Protein AF-A0A3B8ZGI2-F1 (afdb_monomer_lite)

Radius of gyration: 15.16 Å; chains: 1; bounding box: 31×25×48 Å

Secondary structure (DSSP, 8-state):
-------PPP-------TTSSHHHHHHHHHH--TT----------SSS-HHHHHHHHHS---SS---------

pLDDT: mean 71.06, std 13.77, range [41.41, 91.44]

Structure (mmCIF, N/CA/C/O backbone):
data_AF-A0A3B8ZGI2-F1
#
_entry.id   AF-A0A3B8ZGI2-F1
#
loop_
_atom_site.group_PDB
_atom_site.id
_atom_site.type_symbol
_atom_site.label_atom_id
_atom_site.label_alt_id
_atom_site.label_comp_id
_atom_site.label_asym_id
_atom_site.label_entity_id
_atom_site.label_seq_id
_atom_site.pdbx_PDB_ins_code
_atom_site.Cartn_x
_atom_site.Cartn_y
_atom_site.Cartn_z
_atom_site.occupancy
_atom_site.B_iso_or_equiv
_atom_site.auth_seq_id
_atom_site.auth_comp_id
_atom_site.auth_asym_id
_atom_site.auth_atom_id
_atom_site.pdbx_PDB_model_num
ATOM 1 N N . MET A 1 1 ? -9.172 -6.126 39.376 1.00 41.41 1 MET A N 1
ATOM 2 C CA . MET A 1 1 ? -8.611 -5.094 38.481 1.00 41.41 1 MET A CA 1
ATOM 3 C C . MET A 1 1 ? -8.434 -5.736 37.121 1.00 41.41 1 MET A C 1
ATOM 5 O O . MET A 1 1 ? -7.780 -6.766 37.064 1.00 41.41 1 MET A O 1
ATOM 9 N N . ILE A 1 2 ? -9.092 -5.224 36.082 1.00 48.59 2 ILE A N 1
ATOM 10 C CA . ILE A 1 2 ? -8.973 -5.757 34.720 1.00 48.59 2 ILE A CA 1
ATOM 11 C C . ILE A 1 2 ? -8.095 -4.764 33.971 1.00 48.59 2 ILE A C 1
ATOM 13 O O . ILE A 1 2 ? -8.475 -3.606 33.816 1.00 48.59 2 ILE A O 1
ATOM 17 N N . GLU A 1 3 ? -6.896 -5.194 33.602 1.00 55.88 3 GLU A N 1
ATOM 18 C CA . GLU A 1 3 ? -5.965 -4.403 32.809 1.00 55.88 3 GLU A CA 1
ATOM 19 C C . GLU A 1 3 ? -6.587 -4.224 31.420 1.00 55.88 3 GLU A C 1
ATOM 21 O O . GLU A 1 3 ? -6.772 -5.184 30.668 1.00 55.88 3 GLU A O 1
ATOM 26 N N . ALA A 1 4 ? -7.024 -3.003 31.108 1.00 59.16 4 ALA A N 1
ATOM 27 C CA . ALA A 1 4 ? -7.471 -2.675 29.768 1.00 59.16 4 ALA A CA 1
ATOM 28 C C . ALA A 1 4 ? -6.251 -2.804 28.858 1.00 59.16 4 ALA A C 1
ATOM 30 O O . ALA A 1 4 ? -5.357 -1.965 28.890 1.00 59.16 4 ALA A O 1
ATOM 31 N N . THR A 1 5 ? -6.196 -3.881 28.076 1.00 61.25 5 THR A N 1
ATOM 32 C CA . THR A 1 5 ? -5.243 -4.026 26.975 1.00 61.25 5 THR A CA 1
ATOM 33 C C . THR A 1 5 ? -5.343 -2.749 26.142 1.00 61.25 5 THR A C 1
ATOM 35 O O . THR A 1 5 ? -6.360 -2.534 25.477 1.00 61.25 5 THR A O 1
ATOM 38 N N . GLU A 1 6 ? -4.320 -1.896 26.214 1.00 68.75 6 GLU A N 1
ATOM 39 C CA . GLU A 1 6 ? -4.118 -0.748 25.332 1.00 68.75 6 GLU A CA 1
ATOM 40 C C . GLU A 1 6 ? -4.533 -1.150 23.911 1.00 68.75 6 GLU A C 1
ATOM 42 O O . GLU A 1 6 ? -3.975 -2.089 23.335 1.00 68.75 6 GLU A O 1
ATOM 47 N N . LYS A 1 7 ? -5.575 -0.507 23.366 1.00 80.75 7 LYS A N 1
ATOM 48 C CA . LYS A 1 7 ? -6.07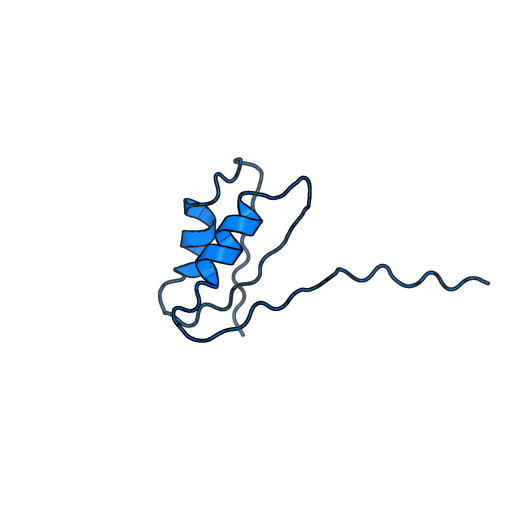6 -0.782 22.012 1.00 80.75 7 LYS A CA 1
ATOM 49 C C . LYS A 1 7 ? -5.006 -0.346 21.008 1.00 80.75 7 LYS A C 1
ATOM 51 O O . LYS A 1 7 ? -5.029 0.776 20.512 1.00 80.75 7 LYS A O 1
ATOM 56 N N . ARG A 1 8 ? -4.054 -1.234 20.717 1.00 84.69 8 ARG A N 1
ATOM 57 C CA . ARG A 1 8 ? -2.988 -0.992 19.740 1.00 84.69 8 ARG A CA 1
ATOM 58 C C . ARG A 1 8 ? -3.592 -0.809 18.349 1.00 84.69 8 ARG A C 1
ATOM 60 O O . ARG A 1 8 ? -4.501 -1.542 17.957 1.00 84.69 8 ARG A O 1
ATOM 67 N N . LEU A 1 9 ? -3.071 0.156 17.594 1.00 85.81 9 LEU A N 1
ATOM 68 C CA . LEU A 1 9 ? -3.441 0.336 16.194 1.00 85.81 9 LEU A CA 1
ATOM 69 C C . LEU A 1 9 ? -2.956 -0.888 15.390 1.00 85.81 9 LEU A C 1
ATOM 71 O O . LEU A 1 9 ? -1.769 -1.209 15.462 1.00 85.81 9 LEU A O 1
ATOM 75 N N . PRO A 1 10 ? -3.825 -1.591 14.641 1.00 88.06 10 PRO A N 1
ATOM 76 C CA . PRO A 1 10 ? -3.395 -2.710 13.815 1.00 88.06 10 PRO A CA 1
ATOM 77 C C . PRO A 1 10 ? -2.522 -2.208 12.660 1.00 88.06 10 PRO A C 1
ATOM 79 O O . PRO A 1 10 ? -2.918 -1.308 11.921 1.00 88.06 10 PRO A O 1
ATOM 82 N N . VAL A 1 11 ? -1.348 -2.817 12.498 1.00 90.31 11 VAL A N 1
ATOM 83 C CA . VAL A 1 11 ? -0.381 -2.489 11.442 1.00 90.31 11 VAL A CA 1
ATOM 84 C C . VAL A 1 11 ? -0.236 -3.687 10.512 1.00 90.31 11 VAL A C 1
ATOM 86 O O . VAL A 1 11 ? -0.194 -4.833 10.953 1.00 90.31 11 VAL A O 1
ATOM 89 N N . THR A 1 12 ? -0.169 -3.428 9.210 1.00 90.38 12 THR A N 1
ATOM 90 C CA . THR A 1 12 ? 0.098 -4.441 8.185 1.00 90.38 12 THR A CA 1
ATOM 91 C C . THR A 1 12 ? 1.278 -3.979 7.348 1.00 90.38 12 THR A C 1
ATOM 93 O O . THR A 1 12 ? 1.312 -2.830 6.916 1.00 90.38 12 THR A O 1
ATOM 96 N N . VAL A 1 13 ? 2.238 -4.874 7.124 1.00 91.44 13 VAL A N 1
ATOM 97 C CA . VAL A 1 13 ? 3.394 -4.620 6.262 1.00 91.44 13 VAL A CA 1
ATOM 98 C C . VAL A 1 13 ? 3.152 -5.304 4.926 1.00 91.44 13 VAL A C 1
ATOM 100 O O . VAL A 1 13 ? 2.950 -6.515 4.879 1.00 91.44 13 VAL A O 1
ATOM 103 N N . LEU A 1 14 ? 3.182 -4.529 3.844 1.00 89.81 14 LEU A N 1
ATOM 104 C CA . LEU A 1 14 ? 3.111 -5.053 2.485 1.00 89.81 14 LEU A CA 1
ATOM 105 C C . LEU A 1 14 ? 4.516 -5.086 1.877 1.00 89.81 14 LEU A C 1
ATOM 107 O O . LEU A 1 14 ? 5.107 -4.041 1.611 1.00 89.81 14 LEU A O 1
ATOM 111 N N . SER A 1 15 ? 5.044 -6.287 1.647 1.00 89.25 15 SER A N 1
ATOM 112 C CA . SER A 1 15 ? 6.377 -6.518 1.078 1.00 89.25 15 SER A CA 1
ATOM 113 C C . SER A 1 15 ? 6.307 -7.285 -0.249 1.00 89.25 15 SER A C 1
ATOM 115 O O . SER A 1 15 ? 5.261 -7.805 -0.634 1.00 89.25 15 SER A O 1
ATOM 117 N N . GLY A 1 16 ? 7.419 -7.314 -0.989 1.00 88.19 16 GLY A N 1
ATOM 118 C CA . GLY A 1 16 ? 7.538 -8.028 -2.265 1.00 88.19 16 GLY A CA 1
ATOM 119 C C . GLY A 1 16 ? 8.567 -7.397 -3.205 1.00 88.19 16 GLY A C 1
ATOM 120 O O . GLY A 1 16 ? 8.913 -6.221 -3.055 1.00 88.19 16 GLY A O 1
ATOM 121 N N . PHE A 1 17 ? 9.032 -8.160 -4.196 1.00 88.69 17 PHE A N 1
ATOM 122 C CA . PHE A 1 17 ? 9.994 -7.703 -5.208 1.00 88.69 17 PHE A CA 1
ATOM 123 C C . PHE A 1 17 ? 9.468 -6.516 -6.044 1.00 88.69 17 PHE A C 1
ATOM 125 O O . PHE A 1 17 ? 8.280 -6.165 -6.001 1.00 88.69 17 PHE A O 1
ATOM 132 N N . LEU A 1 18 ? 10.354 -5.856 -6.797 1.00 83.81 18 LEU A N 1
A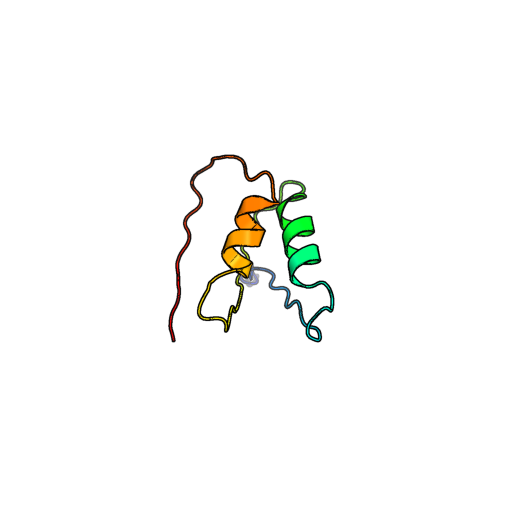TOM 133 C CA . LEU A 1 18 ? 9.954 -4.829 -7.764 1.00 83.81 18 LEU A CA 1
ATOM 134 C C . LEU A 1 18 ? 8.993 -5.442 -8.797 1.00 83.81 18 LEU A C 1
ATOM 136 O O . LEU A 1 18 ? 9.192 -6.569 -9.237 1.00 83.81 18 LEU A O 1
ATOM 140 N N . GLY A 1 19 ? 7.916 -4.730 -9.132 1.00 84.19 19 GLY A N 1
ATOM 141 C CA . GLY A 1 19 ? 6.885 -5.243 -10.040 1.00 84.19 19 GLY A CA 1
ATOM 142 C C . GLY A 1 19 ? 5.885 -6.234 -9.424 1.00 84.19 19 GLY A C 1
ATOM 143 O O . GLY A 1 19 ? 4.935 -6.605 -10.099 1.00 84.19 19 GLY A O 1
ATOM 144 N N . ALA A 1 20 ? 5.997 -6.604 -8.140 1.00 89.25 20 ALA A N 1
ATOM 145 C CA . ALA A 1 20 ? 5.047 -7.510 -7.466 1.00 89.25 20 ALA A CA 1
ATOM 146 C C . ALA A 1 20 ? 3.619 -6.939 -7.263 1.00 89.25 20 ALA A C 1
ATOM 148 O O . ALA A 1 20 ? 2.809 -7.540 -6.565 1.00 89.25 20 ALA A O 1
ATOM 149 N N . GLY A 1 21 ? 3.311 -5.758 -7.811 1.00 88.00 21 GLY A N 1
ATOM 150 C CA . GLY A 1 21 ? 1.980 -5.145 -7.717 1.00 88.00 21 GLY A CA 1
ATOM 151 C C . GLY A 1 21 ? 1.651 -4.478 -6.374 1.00 88.00 21 GLY A C 1
ATOM 152 O O . GLY A 1 21 ? 0.481 -4.228 -6.094 1.00 88.00 21 GLY A O 1
ATOM 153 N N . LYS A 1 22 ? 2.656 -4.164 -5.539 1.00 90.31 22 LYS A N 1
ATOM 154 C CA . LYS A 1 22 ? 2.459 -3.531 -4.216 1.00 90.31 22 LYS A CA 1
ATOM 155 C C . LYS A 1 22 ? 1.634 -2.239 -4.294 1.00 90.31 22 LYS A C 1
ATOM 157 O O . LYS A 1 22 ? 0.640 -2.112 -3.585 1.00 90.31 22 LYS A O 1
ATOM 162 N N . THR A 1 23 ? 2.007 -1.319 -5.186 1.00 84.94 23 THR A N 1
ATOM 163 C CA . THR A 1 23 ? 1.305 -0.040 -5.388 1.00 84.94 23 THR A CA 1
ATOM 164 C C . THR A 1 23 ? -0.132 -0.268 -5.862 1.00 84.94 23 THR A C 1
ATOM 166 O O . THR A 1 23 ? -1.057 0.313 -5.307 1.00 84.94 23 THR A O 1
ATOM 169 N N . THR A 1 24 ? -0.354 -1.204 -6.794 1.00 85.56 24 THR A N 1
ATOM 170 C CA . THR A 1 24 ? -1.697 -1.579 -7.272 1.00 85.56 24 THR A CA 1
ATOM 171 C C . THR A 1 24 ? -2.596 -2.074 -6.138 1.00 85.56 24 THR A C 1
ATOM 173 O O . THR A 1 24 ? -3.759 -1.678 -6.049 1.00 85.56 24 THR A O 1
ATOM 176 N N . LEU A 1 25 ? -2.065 -2.909 -5.240 1.00 86.50 25 LEU A N 1
ATOM 177 C CA . LEU A 1 25 ? -2.816 -3.398 -4.085 1.00 86.50 25 LEU A CA 1
ATOM 178 C C . LEU A 1 25 ? -3.134 -2.270 -3.093 1.00 86.50 25 LEU A C 1
ATOM 180 O O . LEU A 1 25 ? -4.271 -2.176 -2.631 1.00 86.50 25 LEU A O 1
ATOM 184 N N . LEU A 1 26 ? -2.163 -1.400 -2.792 1.00 84.19 26 LEU A N 1
ATOM 185 C CA . LEU A 1 26 ? -2.378 -0.238 -1.921 1.00 84.19 26 LEU A CA 1
ATOM 186 C C . LEU A 1 26 ? -3.481 0.671 -2.468 1.00 84.19 26 LEU A C 1
ATOM 188 O O . LEU A 1 26 ? -4.401 1.024 -1.730 1.00 84.19 26 LEU A O 1
ATOM 192 N N . THR A 1 27 ? -3.440 0.978 -3.764 1.00 79.88 27 THR A N 1
ATOM 193 C CA . THR A 1 27 ? -4.476 1.753 -4.453 1.00 79.88 27 THR A CA 1
ATOM 194 C C . THR A 1 27 ? -5.848 1.091 -4.334 1.00 79.88 27 THR A C 1
ATOM 196 O O . THR A 1 27 ? -6.825 1.748 -3.974 1.00 79.88 27 THR A O 1
ATOM 199 N N . HIS A 1 28 ? -5.939 -0.222 -4.565 1.00 82.69 28 HIS A N 1
ATOM 200 C CA . HIS A 1 28 ? -7.201 -0.954 -4.461 1.00 82.69 28 HIS A CA 1
ATOM 201 C C . HIS A 1 28 ? -7.796 -0.917 -3.041 1.00 82.69 28 HIS A C 1
ATOM 203 O O . HIS A 1 28 ? -9.001 -0.704 -2.881 1.00 82.69 28 HIS A O 1
ATOM 209 N N . VAL A 1 29 ? -6.961 -1.084 -2.009 1.00 80.19 29 VAL A N 1
ATOM 210 C CA . VAL A 1 29 ? -7.368 -1.007 -0.594 1.00 80.19 29 VAL A CA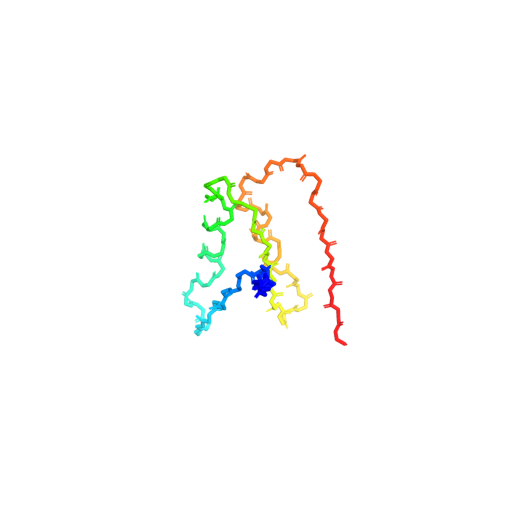 1
ATOM 211 C C . VAL A 1 29 ? -7.829 0.405 -0.225 1.00 80.19 29 VAL A C 1
ATOM 213 O O . VAL A 1 29 ? -8.824 0.573 0.480 1.00 80.19 29 VAL A O 1
ATOM 216 N N . LEU A 1 30 ? -7.134 1.431 -0.719 1.00 76.69 30 LEU A N 1
ATOM 217 C CA . LEU A 1 30 ? -7.471 2.829 -0.458 1.00 76.69 30 LEU A CA 1
ATOM 218 C C . LEU A 1 30 ? -8.721 3.307 -1.193 1.00 76.69 30 LEU A C 1
ATOM 220 O O . LEU A 1 30 ? -9.420 4.167 -0.659 1.00 76.69 30 LEU A O 1
ATOM 224 N N . ALA A 1 31 ? -9.021 2.752 -2.367 1.00 75.19 31 ALA A N 1
ATOM 225 C CA . ALA A 1 31 ? -10.260 3.012 -3.094 1.00 75.19 31 ALA A CA 1
ATOM 226 C C . ALA A 1 31 ? -11.468 2.319 -2.436 1.00 75.19 31 ALA A C 1
ATOM 228 O O . ALA A 1 31 ? -12.557 2.887 -2.372 1.00 75.19 31 ALA A O 1
ATOM 229 N N . ASN A 1 32 ? -11.276 1.118 -1.885 1.00 70.81 32 ASN A N 1
ATOM 230 C CA . ASN A 1 32 ? -12.333 0.313 -1.269 1.00 70.81 32 ASN A CA 1
ATOM 231 C C . ASN A 1 32 ? -12.258 0.353 0.257 1.00 70.81 32 ASN A C 1
ATOM 233 O O . ASN A 1 32 ? -12.171 -0.683 0.917 1.00 70.81 32 ASN A O 1
ATOM 237 N N . ARG A 1 33 ? -12.328 1.556 0.843 1.00 66.12 33 ARG A N 1
ATOM 238 C CA . ARG A 1 33 ? -12.155 1.719 2.296 1.00 66.12 33 ARG A CA 1
ATOM 239 C C . ARG A 1 33 ? -13.177 0.943 3.138 1.00 66.12 33 ARG A C 1
ATOM 241 O O . ARG A 1 33 ? -12.937 0.802 4.326 1.00 66.12 33 ARG A O 1
ATOM 248 N N . ALA A 1 34 ? -14.287 0.435 2.586 1.00 74.69 34 ALA A N 1
ATOM 249 C CA . ALA A 1 34 ? -15.304 -0.361 3.299 1.00 74.69 34 ALA A CA 1
ATOM 250 C C . ALA A 1 34 ? -15.696 0.227 4.679 1.00 74.69 34 ALA A C 1
ATOM 252 O O . ALA A 1 34 ? -15.851 -0.493 5.663 1.00 74.69 34 ALA A O 1
ATOM 253 N N . GLY A 1 35 ? -15.772 1.561 4.775 1.00 71.88 35 GLY A N 1
ATOM 254 C CA . GLY A 1 35 ? -16.045 2.290 6.024 1.00 71.88 35 GLY A CA 1
ATOM 255 C C . GLY A 1 35 ? -14.890 2.348 7.041 1.00 71.88 35 GLY A C 1
ATOM 256 O 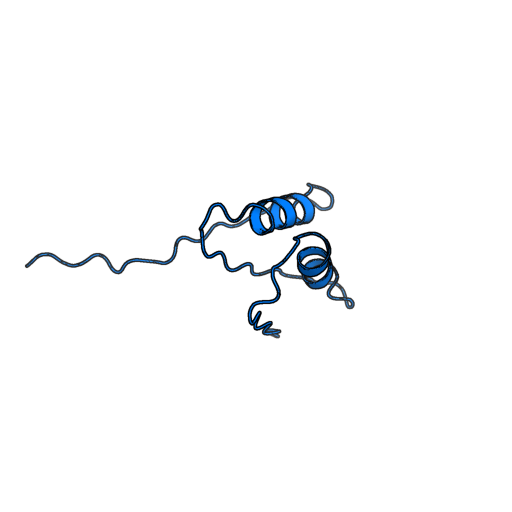O . GLY A 1 35 ? -15.064 2.875 8.137 1.00 71.88 35 GLY A O 1
ATOM 257 N N . ARG A 1 36 ? -13.703 1.835 6.711 1.00 75.25 36 ARG A N 1
ATOM 258 C CA . ARG A 1 36 ? -12.499 1.852 7.550 1.00 75.25 36 ARG A CA 1
ATOM 259 C C . ARG A 1 36 ? -11.665 3.111 7.323 1.00 75.25 36 ARG A C 1
ATOM 261 O O . ARG A 1 36 ? -11.455 3.561 6.199 1.00 75.25 36 ARG A O 1
ATOM 268 N N . ARG A 1 37 ? -11.116 3.643 8.416 1.00 76.31 37 ARG A N 1
ATOM 269 C CA . ARG A 1 37 ? -10.072 4.673 8.379 1.00 76.31 37 ARG A CA 1
ATOM 270 C C . ARG A 1 37 ? -8.723 3.975 8.275 1.00 76.31 37 ARG A C 1
ATOM 272 O O . ARG A 1 37 ? -8.358 3.233 9.182 1.00 76.31 37 ARG A O 1
ATOM 279 N N . VAL A 1 38 ? -8.026 4.189 7.167 1.00 76.69 38 VAL A N 1
ATOM 280 C CA . VAL A 1 38 ? -6.731 3.568 6.878 1.00 76.69 38 VAL A CA 1
ATOM 281 C C . VAL A 1 38 ? -5.713 4.679 6.660 1.00 76.69 38 VAL A C 1
ATOM 283 O O . VAL A 1 38 ? -5.984 5.616 5.912 1.00 76.69 38 VAL A O 1
ATOM 286 N N . ALA A 1 39 ? -4.565 4.569 7.323 1.00 82.25 39 ALA A N 1
ATOM 287 C CA . ALA A 1 39 ? -3.383 5.371 7.042 1.00 82.25 39 ALA A CA 1
ATOM 288 C C . ALA A 1 39 ? -2.384 4.497 6.280 1.00 82.25 39 ALA A C 1
ATOM 290 O O . ALA A 1 39 ? -2.238 3.314 6.595 1.00 82.25 39 ALA A O 1
ATOM 291 N N . VAL A 1 40 ? -1.718 5.068 5.280 1.00 80.00 40 VAL A N 1
ATOM 292 C CA . VAL A 1 40 ? -0.712 4.366 4.480 1.00 8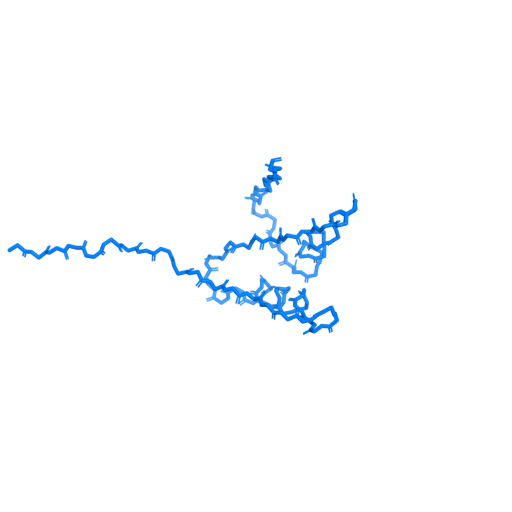0.00 40 VAL A CA 1
ATOM 293 C C . VAL A 1 40 ? 0.593 5.136 4.563 1.00 80.00 40 VAL A C 1
ATOM 295 O O . VAL A 1 40 ? 0.612 6.352 4.397 1.00 80.00 40 VAL A O 1
ATOM 298 N N . ILE A 1 41 ? 1.667 4.402 4.832 1.00 82.12 41 ILE A N 1
ATOM 299 C CA . ILE A 1 41 ? 3.038 4.897 4.808 1.00 82.12 41 ILE A CA 1
ATOM 300 C C . ILE A 1 41 ? 3.698 4.217 3.616 1.00 82.12 41 ILE A C 1
ATOM 302 O O . ILE A 1 41 ? 3.729 2.987 3.546 1.00 82.12 41 ILE A O 1
ATOM 306 N N . VAL A 1 42 ? 4.182 5.015 2.674 1.00 77.50 42 VAL A N 1
ATOM 307 C CA . VAL A 1 42 ? 4.966 4.538 1.535 1.00 77.50 42 VAL A CA 1
ATOM 308 C C . VAL A 1 42 ? 6.403 4.990 1.722 1.00 77.50 42 VAL A C 1
ATOM 310 O O . VAL A 1 42 ? 6.654 6.110 2.155 1.00 77.50 42 VAL A O 1
ATOM 313 N N . ASN A 1 43 ? 7.336 4.095 1.423 1.00 74.38 43 ASN A N 1
ATOM 314 C CA . ASN A 1 43 ? 8.749 4.420 1.359 1.00 74.38 43 ASN A CA 1
ATOM 315 C C . ASN A 1 43 ? 9.125 4.513 -0.118 1.00 74.38 43 ASN A C 1
ATOM 317 O O . ASN A 1 43 ? 9.390 3.483 -0.741 1.00 74.38 43 ASN A O 1
ATOM 321 N N . ASP A 1 44 ? 9.091 5.725 -0.665 1.00 73.31 44 ASP A N 1
ATOM 322 C CA . ASP A 1 44 ? 9.562 5.991 -2.020 1.00 73.31 44 ASP A CA 1
ATOM 323 C C . ASP A 1 44 ? 11.047 6.363 -1.949 1.00 73.31 44 ASP A C 1
ATOM 325 O O . ASP A 1 44 ? 11.435 7.268 -1.217 1.00 73.31 44 ASP A O 1
ATOM 329 N N . MET A 1 45 ? 11.887 5.604 -2.648 1.00 61.53 45 MET A N 1
ATOM 330 C CA . MET A 1 45 ? 13.338 5.834 -2.714 1.00 61.53 45 MET A CA 1
ATOM 331 C C . MET A 1 45 ? 13.739 6.572 -4.000 1.00 61.53 45 MET A C 1
ATOM 333 O O . MET A 1 45 ? 14.929 6.745 -4.258 1.00 61.53 45 MET A O 1
ATOM 337 N N . SER A 1 46 ? 12.768 6.974 -4.827 1.00 61.38 46 SER A N 1
ATOM 338 C CA . SER A 1 46 ? 13.006 7.734 -6.056 1.00 61.38 46 SER A CA 1
ATOM 339 C C . SER A 1 46 ? 13.004 9.241 -5.777 1.00 61.38 46 SER A C 1
ATOM 341 O O . SER A 1 46 ? 12.257 9.715 -4.930 1.00 61.38 46 SER A O 1
ATOM 343 N N . GLU A 1 47 ? 13.781 10.024 -6.539 1.00 53.94 47 GLU A N 1
ATOM 344 C CA . GLU A 1 47 ? 13.773 11.503 -6.457 1.00 53.94 47 GLU A CA 1
ATOM 345 C C . GLU A 1 47 ? 12.392 12.118 -6.753 1.00 53.94 47 GLU A C 1
ATOM 347 O O . GLU A 1 47 ? 12.104 13.257 -6.389 1.00 53.94 47 GLU A O 1
ATOM 352 N N . VAL A 1 48 ? 11.525 11.354 -7.420 1.00 53.59 48 VAL A N 1
ATOM 353 C CA . VAL A 1 48 ? 10.135 11.705 -7.688 1.00 53.59 48 VAL A CA 1
ATOM 354 C C . VAL A 1 48 ? 9.252 10.822 -6.809 1.00 53.59 48 VAL A C 1
ATOM 356 O O . VAL A 1 48 ? 9.253 9.609 -6.987 1.00 53.59 48 VAL A O 1
ATOM 359 N N . ASN A 1 49 ? 8.475 11.435 -5.908 1.00 59.53 49 ASN A N 1
ATOM 360 C CA . ASN A 1 49 ? 7.493 10.787 -5.023 1.00 59.53 49 ASN A CA 1
ATOM 361 C C . ASN A 1 49 ? 6.285 10.214 -5.813 1.00 59.53 49 ASN A C 1
ATOM 363 O O . ASN A 1 49 ? 5.154 10.708 -5.713 1.00 59.53 49 ASN A O 1
ATOM 367 N N . ILE A 1 50 ? 6.521 9.204 -6.649 1.00 62.19 50 ILE A N 1
ATOM 368 C CA . ILE A 1 50 ? 5.549 8.604 -7.570 1.00 62.19 50 ILE A CA 1
ATOM 369 C C . ILE A 1 50 ? 4.508 7.796 -6.797 1.00 62.19 50 ILE A C 1
ATOM 371 O O . ILE A 1 50 ? 3.316 7.924 -7.077 1.00 62.19 50 ILE A O 1
ATOM 375 N N . ASP A 1 51 ? 4.913 7.019 -5.790 1.00 67.94 51 ASP A N 1
ATOM 376 C CA . ASP A 1 51 ? 3.977 6.155 -5.056 1.00 67.94 51 ASP A CA 1
ATOM 377 C C . ASP A 1 51 ? 2.923 6.982 -4.302 1.00 67.94 51 ASP A C 1
ATOM 379 O O . ASP A 1 51 ? 1.733 6.653 -4.307 1.00 67.94 51 ASP A O 1
ATOM 383 N N . ALA A 1 52 ? 3.328 8.118 -3.726 1.00 68.81 52 ALA A N 1
ATOM 384 C CA . ALA A 1 52 ? 2.411 9.043 -3.066 1.00 68.81 52 ALA A CA 1
ATOM 385 C C . ALA A 1 52 ? 1.459 9.737 -4.056 1.00 68.81 52 ALA A C 1
ATOM 387 O O . ALA A 1 52 ? 0.319 10.037 -3.702 1.00 68.81 52 ALA A O 1
ATOM 388 N N . ALA A 1 53 ? 1.902 10.014 -5.285 1.00 66.38 53 ALA A N 1
ATOM 389 C CA . ALA A 1 53 ? 1.072 10.627 -6.321 1.00 66.38 53 ALA A CA 1
ATOM 390 C C . ALA A 1 53 ? 0.082 9.628 -6.947 1.00 66.38 53 ALA A C 1
ATOM 392 O O . ALA A 1 53 ? -1.087 9.965 -7.136 1.00 66.38 53 ALA A O 1
ATOM 393 N N . LEU A 1 54 ? 0.513 8.391 -7.206 1.00 64.69 54 LEU A N 1
ATOM 394 C CA . LEU A 1 54 ? -0.326 7.317 -7.750 1.00 64.69 54 LEU A CA 1
ATOM 395 C C . LEU A 1 54 ? -1.456 6.941 -6.792 1.00 64.69 54 LEU A C 1
ATOM 397 O O . LEU A 1 54 ? -2.611 6.814 -7.197 1.00 64.69 54 LEU A O 1
ATOM 401 N N . VAL A 1 55 ? -1.141 6.859 -5.499 1.00 64.69 55 VAL A N 1
ATOM 402 C CA . VAL A 1 55 ? -2.137 6.641 -4.449 1.00 64.69 55 VAL A 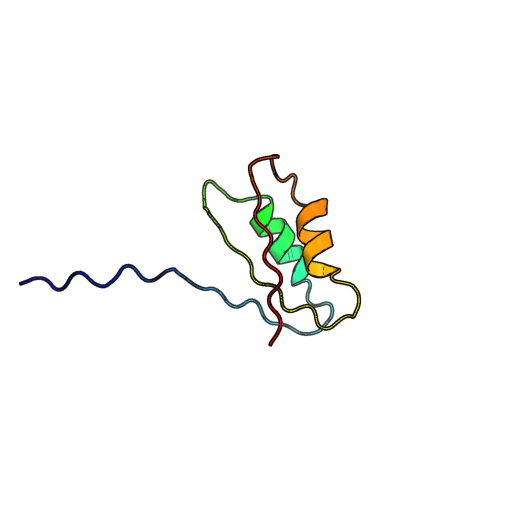CA 1
ATOM 403 C C . VAL A 1 55 ? -3.207 7.746 -4.430 1.00 64.69 55 VAL A C 1
ATOM 405 O O . VAL A 1 55 ? -4.372 7.446 -4.168 1.00 64.69 55 VAL A O 1
ATOM 408 N N . LYS A 1 56 ? -2.852 9.000 -4.748 1.00 63.97 56 LYS A N 1
ATOM 409 C CA . LYS A 1 56 ? -3.806 10.125 -4.826 1.00 63.97 56 LYS A CA 1
ATOM 410 C C . LYS A 1 56 ? -4.661 10.124 -6.094 1.00 63.97 56 LYS A C 1
ATOM 412 O O . LYS A 1 56 ? -5.794 10.592 -6.047 1.00 63.97 56 LYS A O 1
ATOM 417 N N . GLY A 1 57 ? -4.100 9.696 -7.227 1.00 57.44 57 GLY A N 1
ATOM 418 C CA . GLY A 1 57 ? -4.738 9.811 -8.543 1.00 57.44 57 GLY A CA 1
ATOM 419 C C . GLY A 1 57 ? -5.786 8.733 -8.827 1.00 57.44 57 GLY A C 1
ATOM 420 O O . GLY A 1 57 ? -6.846 9.041 -9.369 1.00 57.44 57 GLY A O 1
ATOM 421 N N . ASP A 1 58 ? -5.506 7.486 -8.439 1.00 56.62 58 ASP A N 1
ATOM 422 C CA . ASP A 1 58 ? -6.335 6.330 -8.814 1.00 56.62 58 ASP A CA 1
ATOM 423 C C . ASP A 1 58 ? -7.425 5.989 -7.793 1.00 56.62 58 ASP A C 1
ATOM 425 O O . ASP A 1 58 ? -8.491 5.470 -8.142 1.00 56.62 58 ASP A O 1
ATOM 429 N N . ALA A 1 59 ? -7.203 6.291 -6.514 1.00 56.25 59 ALA A N 1
ATOM 430 C CA . ALA A 1 59 ? -8.290 6.259 -5.557 1.00 56.25 59 ALA A CA 1
ATOM 431 C C . ALA A 1 59 ? -9.132 7.519 -5.801 1.00 56.25 59 ALA A C 1
ATOM 433 O O . ALA A 1 59 ? -8.639 8.630 -5.646 1.00 56.25 59 ALA A O 1
ATOM 434 N N . LYS A 1 60 ? -10.408 7.370 -6.190 1.00 47.91 60 LYS A N 1
ATOM 435 C CA . LYS A 1 60 ? -11.404 8.458 -6.141 1.00 47.91 60 LYS A CA 1
ATOM 436 C C . LYS A 1 60 ? -11.556 8.915 -4.682 1.00 47.91 60 LYS A C 1
ATOM 438 O O . LYS A 1 60 ? -12.492 8.530 -3.985 1.00 47.91 60 LYS A O 1
ATOM 443 N N . LEU A 1 61 ? -10.587 9.681 -4.202 1.00 53.03 61 LEU A N 1
ATOM 444 C CA . LEU A 1 61 ? -10.479 10.176 -2.843 1.00 53.03 61 LEU A CA 1
ATOM 445 C C . LEU A 1 61 ? -11.398 11.384 -2.765 1.00 53.03 61 LEU A C 1
ATOM 447 O O . LEU A 1 61 ? -11.149 12.433 -3.359 1.00 53.03 61 LEU A O 1
ATOM 451 N N . SER A 1 62 ? -12.536 11.188 -2.099 1.00 43.03 62 SER A N 1
ATOM 452 C CA . SER A 1 62 ? -13.434 12.282 -1.752 1.00 43.03 62 SER A CA 1
ATOM 453 C C . SER A 1 62 ? -12.614 13.396 -1.112 1.00 43.03 62 SER A C 1
ATOM 455 O O . SER A 1 62 ? -11.770 13.137 -0.259 1.00 43.03 62 SER A O 1
ATOM 457 N N . ARG A 1 63 ? -12.880 14.621 -1.563 1.00 45.22 63 ARG A N 1
ATOM 458 C CA . ARG A 1 63 ? -12.187 15.878 -1.271 1.00 45.22 63 ARG A CA 1
ATOM 459 C C . ARG A 1 63 ? -12.346 16.306 0.199 1.00 45.22 63 ARG A C 1
ATOM 461 O O . ARG A 1 63 ? -12.855 17.386 0.480 1.00 45.22 63 ARG A O 1
ATOM 468 N N . THR A 1 64 ? -11.957 15.448 1.133 1.00 43.25 64 THR A N 1
ATOM 469 C CA . THR A 1 64 ? -12.118 15.636 2.574 1.00 43.25 64 THR A CA 1
ATOM 470 C C . THR A 1 64 ? -10.729 15.679 3.206 1.00 43.25 64 THR A C 1
ATOM 472 O O . THR A 1 64 ? -10.115 14.638 3.398 1.00 43.25 64 THR A O 1
ATOM 475 N N . GLU A 1 65 ? -10.232 16.895 3.455 1.00 51.25 65 GLU A N 1
ATOM 476 C CA . GLU A 1 65 ? -9.091 17.243 4.327 1.00 51.25 65 GLU A CA 1
ATOM 477 C C . GLU A 1 65 ? -7.995 16.169 4.484 1.00 51.25 65 GLU A C 1
ATOM 479 O O . GLU A 1 65 ? -7.729 15.665 5.575 1.00 51.25 65 GLU A O 1
ATOM 484 N N . GLU A 1 66 ? -7.332 15.803 3.387 1.00 54.22 66 GLU A N 1
ATOM 485 C CA . GLU A 1 66 ? -6.186 14.897 3.451 1.00 54.22 66 GLU A CA 1
ATOM 486 C C . GLU A 1 66 ? -4.922 15.675 3.837 1.00 54.22 66 GLU A C 1
ATOM 488 O O . GLU A 1 66 ? -4.474 16.566 3.114 1.00 54.22 66 GLU A O 1
ATOM 493 N N . LYS A 1 67 ? -4.329 15.337 4.989 1.00 60.47 67 LYS A N 1
ATOM 494 C CA . LYS A 1 67 ? -3.059 15.908 5.452 1.00 60.47 67 LYS A CA 1
ATOM 495 C C . LYS A 1 67 ? -1.910 14.982 5.062 1.00 60.47 67 LYS A C 1
ATOM 497 O O . LYS A 1 67 ? -1.663 13.982 5.733 1.00 60.47 67 LYS A O 1
ATOM 502 N N . LEU A 1 68 ? -1.205 15.322 3.986 1.00 64.44 68 LEU A N 1
ATOM 503 C CA . LEU A 1 68 ? 0.077 14.695 3.667 1.00 64.44 68 LEU A CA 1
ATOM 504 C C . LEU A 1 68 ? 1.169 15.286 4.544 1.00 64.44 68 LEU A C 1
ATOM 506 O O . LEU A 1 68 ? 1.267 16.503 4.695 1.00 64.44 68 LEU A O 1
ATOM 510 N N . VAL A 1 69 ? 1.981 14.405 5.108 1.00 72.06 69 VAL A N 1
ATOM 511 C CA . VAL A 1 69 ? 3.166 14.769 5.873 1.00 72.06 69 VAL A CA 1
ATOM 512 C C . VAL A 1 69 ? 4.320 14.009 5.249 1.00 72.06 69 VAL A C 1
ATOM 514 O O . VAL A 1 69 ? 4.342 12.781 5.283 1.00 72.06 69 VAL A O 1
ATOM 517 N N . GLU A 1 70 ? 5.232 14.745 4.627 1.00 72.44 70 GLU A N 1
ATOM 518 C CA . GLU A 1 70 ? 6.496 14.188 4.168 1.00 72.44 70 GLU A CA 1
ATOM 519 C C . GLU A 1 70 ? 7.411 14.019 5.379 1.00 72.44 70 GLU A C 1
ATOM 521 O O . GLU A 1 70 ? 7.481 14.893 6.248 1.00 72.44 70 GLU A O 1
ATOM 526 N N . MET A 1 71 ? 8.052 12.859 5.473 1.00 71.50 71 MET A N 1
ATOM 527 C CA . MET A 1 71 ? 8.949 12.525 6.570 1.00 71.50 71 MET A CA 1
ATOM 528 C C . MET A 1 71 ? 10.305 12.178 5.972 1.00 71.50 71 MET A C 1
ATOM 530 O O . MET A 1 71 ? 10.413 11.255 5.169 1.00 71.50 71 MET A O 1
ATOM 534 N N . THR A 1 72 ? 11.326 12.933 6.360 1.00 71.38 72 THR A N 1
ATOM 535 C CA . THR A 1 72 ? 12.730 12.669 6.030 1.00 71.38 72 THR A CA 1
ATOM 536 C C . THR A 1 72 ? 13.397 12.030 7.248 1.00 71.38 72 THR A C 1
ATOM 538 O O . THR A 1 72 ? 12.989 12.308 8.378 1.00 71.38 72 THR A O 1
ATOM 541 N N . ASN A 1 73 ? 14.378 11.156 7.025 1.00 62.84 73 ASN A N 1
ATOM 542 C CA . ASN A 1 73 ? 15.247 10.642 8.088 1.00 62.84 73 ASN A CA 1
ATOM 543 C C . ASN A 1 73 ? 16.424 11.593 8.316 1.00 62.84 73 ASN A C 1
ATOM 545 O O . ASN A 1 73 ? 16.971 12.064 7.292 1.00 62.84 73 ASN A O 1
#

Foldseek 3Di:
DDPDPDPDDDDDDDDDDPPPCSLVVLLVCLLPVVPPDDDDDDDDPDPDPVSVVSSVPRRPDPPPDDDDDDDDD

Sequence (73 aa):
MIEATEKRLPVTVLSGFLGAGKTTLLTHVLANRAGRRVAVIVNDMSEVNIDAALVKGDAKLSRTEEKLVEMTN